Protein AF-A0A0C2CSE5-F1 (afdb_monomer_lite)

Foldseek 3Di:
DDPPPPPPCPLVNVLPDDDDPDDVRNVCSVVSNDCPVVVVVVPDDPVVVVVVVVVVVVVVVVVVD

Secondary structure (DSSP, 8-state):
----------HHHHTTTPPP--HHHHHHHHTT---HHHHHHHTS-HHHHHHHHHHHHHHHHHHT-

Radius of gyration: 16.76 Å; chains: 1; bounding box: 44×24×38 Å

Structure (mmCIF, N/CA/C/O backbone):
data_AF-A0A0C2CSE5-F1
#
_entry.id   AF-A0A0C2CSE5-F1
#
loop_
_atom_site.group_PDB
_atom_site.id
_atom_site.type_symbol
_atom_site.label_atom_id
_atom_site.label_alt_id
_atom_site.label_comp_id
_atom_site.label_asym_id
_atom_site.label_entity_id
_atom_site.label_seq_id
_atom_site.pdbx_PDB_ins_code
_atom_site.Cartn_x
_atom_site.Cartn_y
_atom_site.Cartn_z
_atom_site.occupancy
_atom_site.B_iso_or_equiv
_atom_site.auth_seq_id
_atom_site.auth_comp_id
_atom_site.auth_asym_id
_atom_site.auth_atom_id
_atom_site.pdbx_PDB_model_num
ATOM 1 N N . MET A 1 1 ? -35.510 -9.443 -6.261 1.00 37.47 1 MET A N 1
ATOM 2 C CA . MET A 1 1 ? -34.558 -8.607 -7.019 1.00 37.47 1 MET A CA 1
ATOM 3 C C . MET A 1 1 ? -33.207 -9.298 -6.950 1.00 37.47 1 MET A C 1
ATOM 5 O O . MET A 1 1 ? -32.586 -9.302 -5.897 1.00 37.47 1 MET A O 1
ATOM 9 N N . ARG A 1 2 ? -32.850 -10.043 -7.999 1.00 45.22 2 ARG A N 1
ATOM 10 C CA . ARG A 1 2 ? -31.613 -10.828 -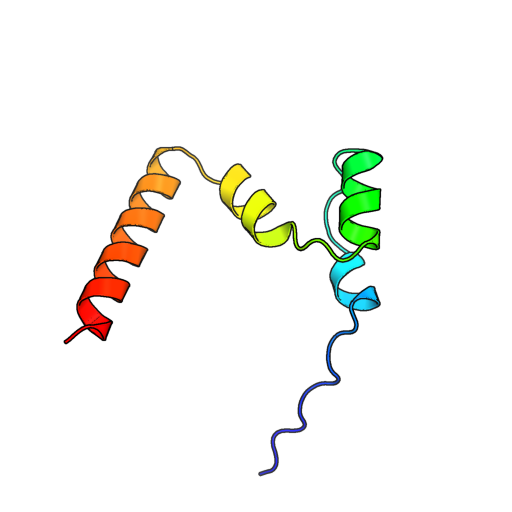8.066 1.00 45.22 2 ARG A CA 1
ATOM 11 C C . ARG A 1 2 ? -30.504 -9.826 -8.369 1.00 45.22 2 ARG A C 1
ATOM 13 O O . ARG A 1 2 ? -30.547 -9.229 -9.437 1.00 45.22 2 ARG A O 1
ATOM 20 N N . ALA A 1 3 ? -29.601 -9.567 -7.425 1.00 46.53 3 ALA A N 1
ATOM 21 C CA . ALA A 1 3 ? -28.395 -8.819 -7.748 1.00 46.53 3 ALA A CA 1
ATOM 22 C C . ALA A 1 3 ? -27.665 -9.641 -8.812 1.00 46.53 3 ALA A C 1
ATOM 24 O O . ALA A 1 3 ? -27.245 -10.769 -8.544 1.00 46.53 3 ALA A O 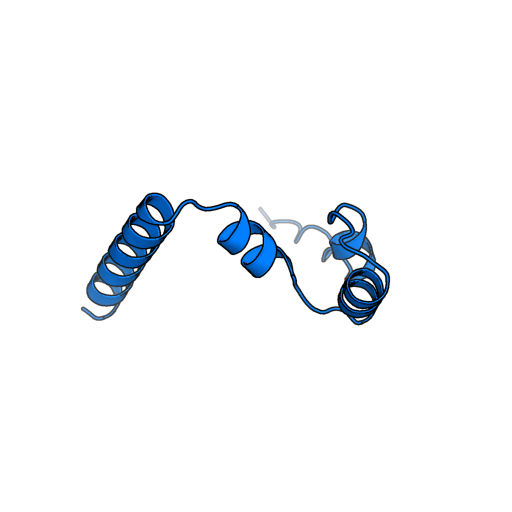1
ATOM 25 N N . GLU A 1 4 ? -27.631 -9.136 -10.042 1.00 50.19 4 GLU A N 1
ATOM 26 C CA . GLU A 1 4 ? -26.710 -9.639 -11.046 1.00 50.19 4 GLU A CA 1
ATOM 27 C C . GLU A 1 4 ? -25.324 -9.463 -10.435 1.00 50.19 4 GLU A C 1
ATOM 29 O O . GLU A 1 4 ? -24.880 -8.342 -10.188 1.00 50.19 4 GLU A O 1
ATOM 34 N N . LEU A 1 5 ? -24.704 -10.581 -10.056 1.00 53.34 5 LEU A N 1
ATOM 35 C CA . LEU A 1 5 ? -23.306 -10.609 -9.666 1.00 53.34 5 LEU A CA 1
ATOM 36 C C . LEU A 1 5 ? -22.554 -10.073 -10.880 1.00 53.34 5 LEU A C 1
ATOM 38 O O . LEU A 1 5 ? -22.432 -10.780 -11.881 1.00 53.34 5 LEU A O 1
ATOM 42 N N . ILE A 1 6 ? -22.172 -8.794 -10.809 1.00 56.03 6 ILE A N 1
ATOM 43 C CA . ILE A 1 6 ? -21.331 -8.103 -11.785 1.00 56.03 6 ILE A CA 1
ATOM 44 C C . ILE A 1 6 ? -20.248 -9.098 -12.186 1.00 56.03 6 ILE A C 1
ATOM 46 O O . ILE A 1 6 ? -19.622 -9.682 -11.296 1.00 56.03 6 ILE A O 1
ATOM 50 N N . GLN A 1 7 ? -20.124 -9.358 -13.495 1.00 50.34 7 GLN A N 1
ATOM 51 C CA . GLN A 1 7 ? -19.149 -10.292 -14.058 1.00 50.34 7 GLN A CA 1
ATOM 52 C C . GLN A 1 7 ? -17.851 -10.184 -13.262 1.00 50.34 7 GLN A C 1
ATOM 54 O O . GLN A 1 7 ? -17.319 -9.082 -13.134 1.00 50.34 7 GLN A O 1
ATOM 59 N N . LEU A 1 8 ? -17.413 -11.300 -12.666 1.00 49.78 8 LEU A N 1
ATOM 60 C CA . LEU A 1 8 ? -16.170 -11.361 -11.904 1.00 49.78 8 LEU A CA 1
ATOM 61 C C . LEU A 1 8 ? -15.093 -10.672 -12.741 1.00 49.78 8 LEU A C 1
ATOM 63 O O . LEU A 1 8 ? -14.773 -11.165 -13.823 1.00 49.78 8 LEU A O 1
ATOM 67 N N . GLN A 1 9 ? -14.612 -9.516 -12.270 1.00 52.25 9 GLN A N 1
ATOM 68 C CA . GLN A 1 9 ? -13.497 -8.812 -12.888 1.00 52.25 9 GLN A CA 1
ATOM 69 C C . GLN A 1 9 ? -12.370 -9.830 -12.973 1.00 52.25 9 GLN A C 1
ATOM 71 O O . GLN A 1 9 ? -11.892 -10.336 -11.956 1.00 52.25 9 GLN A O 1
ATOM 76 N N . THR A 1 10 ? -12.046 -10.233 -14.194 1.00 56.22 10 THR A N 1
ATOM 77 C CA . THR A 1 10 ? -11.002 -11.224 -14.413 1.00 56.22 10 THR A CA 1
ATOM 78 C C . THR A 1 10 ? -9.677 -10.637 -13.925 1.00 56.22 10 THR A C 1
ATOM 80 O O . THR A 1 10 ? -9.521 -9.416 -13.855 1.00 56.22 10 THR A O 1
ATOM 83 N N . THR A 1 11 ? -8.685 -11.470 -13.604 1.00 52.69 11 THR A N 1
ATOM 84 C CA . THR A 1 11 ? -7.322 -10.996 -13.282 1.00 52.69 11 THR A CA 1
ATOM 85 C C . THR A 1 11 ? -6.779 -10.059 -14.374 1.00 52.69 11 THR A C 1
ATOM 87 O O . THR A 1 11 ? -6.016 -9.136 -14.103 1.00 52.69 11 THR A O 1
ATOM 90 N N . GLU A 1 12 ? -7.242 -10.260 -15.610 1.00 50.97 12 GLU A N 1
ATOM 91 C CA . GLU A 1 12 ? -6.936 -9.449 -16.784 1.00 50.97 12 GLU A CA 1
ATOM 92 C C . GLU A 1 12 ? -7.538 -8.031 -16.731 1.00 50.97 12 GLU A C 1
ATOM 94 O O . GLU A 1 12 ? -6.954 -7.111 -17.296 1.00 50.97 12 GLU A O 1
ATOM 99 N N . ASP A 1 13 ? -8.660 -7.821 -16.032 1.00 55.12 13 ASP A N 1
ATOM 100 C CA . ASP A 1 13 ? -9.245 -6.495 -15.781 1.00 55.12 13 ASP A CA 1
ATOM 101 C C . ASP A 1 13 ? -8.587 -5.784 -14.593 1.00 55.12 13 ASP A C 1
ATOM 103 O O . ASP A 1 13 ? -8.409 -4.567 -14.630 1.00 55.12 13 ASP A O 1
ATOM 107 N N . ALA A 1 14 ? -8.166 -6.535 -13.569 1.00 55.75 14 ALA A N 1
ATOM 108 C CA . ALA A 1 14 ? -7.510 -5.989 -12.376 1.00 55.75 14 ALA A CA 1
ATOM 109 C C . ALA A 1 14 ? -6.162 -5.301 -12.683 1.00 55.75 14 ALA A C 1
ATOM 111 O O . ALA A 1 14 ? -5.746 -4.393 -11.964 1.00 55.75 14 ALA A O 1
ATOM 112 N N . CYS A 1 15 ? -5.494 -5.698 -13.771 1.00 52.12 15 CYS A N 1
ATOM 113 C CA . CYS A 1 15 ? -4.161 -5.2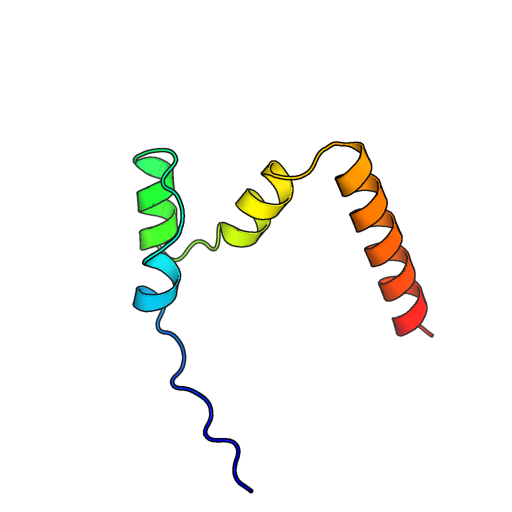11 -14.132 1.00 52.12 15 CYS A CA 1
ATOM 114 C C . CYS A 1 15 ? -4.155 -4.016 -15.106 1.00 52.12 15 CYS A C 1
ATOM 116 O O . CYS A 1 15 ? -3.106 -3.409 -15.308 1.00 52.12 15 CYS A O 1
ATOM 118 N N . ARG A 1 16 ? -5.289 -3.652 -15.731 1.00 55.78 16 ARG A N 1
ATOM 119 C CA . ARG A 1 16 ? -5.319 -2.699 -16.869 1.00 55.78 16 ARG A CA 1
ATOM 120 C C . ARG A 1 16 ? -5.016 -1.239 -16.511 1.00 55.78 16 ARG A C 1
ATOM 122 O O . ARG A 1 16 ? -4.862 -0.425 -17.418 1.00 55.78 16 ARG A O 1
ATOM 129 N N . THR A 1 17 ? -4.933 -0.888 -15.228 1.00 68.62 17 THR A N 1
ATOM 130 C CA . THR A 1 17 ? -4.838 0.517 -14.785 1.00 68.62 17 THR A CA 1
ATOM 131 C C . THR A 1 17 ? -3.860 0.766 -13.639 1.00 68.62 17 THR A C 1
ATOM 133 O O . THR A 1 17 ? -3.835 1.874 -13.104 1.00 68.62 17 THR A O 1
ATOM 136 N N . LEU A 1 18 ? -3.080 -0.233 -13.217 1.00 73.88 18 LEU A N 1
ATOM 137 C CA . LEU A 1 18 ? -2.121 -0.040 -12.128 1.00 73.88 18 LEU A CA 1
ATOM 138 C C . LEU A 1 18 ? -0.858 0.663 -12.648 1.00 73.88 18 LEU A C 1
ATOM 140 O O . LEU A 1 18 ? -0.384 0.328 -13.736 1.00 73.88 18 LEU A O 1
ATOM 144 N N . PRO A 1 19 ? -0.320 1.653 -11.913 1.00 82.38 19 PRO A N 1
ATOM 145 C CA . PRO A 1 19 ? 0.903 2.333 -12.315 1.00 82.38 19 PRO A CA 1
ATOM 146 C C . PRO A 1 19 ? 2.068 1.339 -12.370 1.00 82.38 19 PRO A C 1
ATOM 148 O O . PRO A 1 19 ? 2.203 0.468 -11.508 1.00 82.38 19 PRO A O 1
ATOM 151 N N . SER A 1 20 ? 2.910 1.486 -13.393 1.00 87.25 20 SER A N 1
ATOM 152 C CA . SER A 1 20 ? 4.159 0.736 -13.508 1.00 87.25 20 SER A CA 1
ATOM 153 C C . SER A 1 20 ? 5.281 1.458 -12.771 1.00 87.25 20 SER A C 1
ATOM 155 O O . SER A 1 20 ? 5.491 2.656 -12.974 1.00 87.25 20 SER A O 1
ATOM 157 N N . HIS A 1 21 ? 6.045 0.701 -11.981 1.00 90.44 21 HIS A N 1
ATOM 158 C CA . HIS A 1 21 ? 7.287 1.150 -11.339 1.00 90.44 21 HIS A CA 1
ATOM 159 C C . HIS A 1 21 ? 8.523 0.397 -11.862 1.00 90.44 21 HIS A C 1
ATOM 161 O O . HIS A 1 21 ? 9.594 0.447 -11.257 1.00 90.44 21 HIS A O 1
ATOM 167 N N . GLY A 1 22 ? 8.386 -0.306 -12.995 1.00 92.94 22 GLY A N 1
ATOM 168 C CA . GLY A 1 22 ? 9.471 -0.996 -13.695 1.00 92.94 22 GLY A CA 1
ATOM 169 C C . GLY A 1 22 ? 9.214 -2.484 -13.981 1.00 92.94 22 GLY A C 1
ATOM 170 O O . GLY A 1 22 ? 8.216 -3.052 -13.545 1.00 92.94 22 GLY A O 1
ATOM 171 N N . PRO A 1 23 ? 10.148 -3.171 -14.668 1.00 93.88 23 PRO A N 1
ATOM 172 C CA . PRO A 1 23 ? 9.883 -4.494 -15.246 1.00 93.88 23 PRO A CA 1
ATOM 173 C C . PRO A 1 23 ? 9.531 -5.591 -14.232 1.00 93.88 23 PRO A C 1
ATOM 175 O O . PRO A 1 23 ? 8.715 -6.463 -14.516 1.00 93.88 23 PRO A O 1
ATOM 178 N N . ALA A 1 24 ? 10.136 -5.562 -13.041 1.00 92.94 24 ALA A N 1
ATOM 179 C CA . ALA A 1 24 ? 9.824 -6.527 -11.984 1.00 92.94 24 ALA A CA 1
ATOM 180 C C . ALA A 1 24 ? 8.423 -6.302 -11.391 1.00 92.94 24 ALA A C 1
ATOM 182 O O . ALA A 1 24 ? 7.751 -7.258 -11.013 1.00 92.94 24 ALA A O 1
ATOM 183 N N . TRP A 1 25 ? 7.986 -5.043 -11.338 1.00 90.88 25 TRP A N 1
ATOM 184 C CA . TRP A 1 25 ? 6.660 -4.654 -10.875 1.00 90.88 25 TRP A CA 1
ATOM 185 C C . TRP A 1 25 ? 5.582 -5.126 -11.852 1.00 90.88 25 TRP A C 1
ATOM 187 O O . TRP A 1 25 ? 4.631 -5.795 -11.454 1.00 90.88 25 TRP A O 1
ATOM 197 N N . ASP A 1 26 ? 5.796 -4.880 -13.144 1.00 89.75 26 ASP A N 1
ATOM 198 C CA . ASP A 1 26 ? 4.883 -5.320 -14.202 1.00 89.75 26 ASP A CA 1
ATOM 199 C C . ASP A 1 26 ? 4.778 -6.848 -14.254 1.00 89.75 26 ASP A C 1
ATOM 201 O O . ASP A 1 26 ? 3.687 -7.395 -14.407 1.00 89.75 26 ASP A O 1
ATOM 205 N N . ALA A 1 27 ? 5.900 -7.554 -14.068 1.00 90.19 27 ALA A N 1
ATOM 206 C CA . ALA A 1 27 ? 5.914 -9.012 -13.995 1.00 90.19 27 ALA A CA 1
ATOM 207 C C . ALA A 1 27 ? 5.135 -9.544 -12.781 1.00 90.19 27 ALA A C 1
ATOM 209 O O . ALA A 1 27 ? 4.431 -10.545 -12.902 1.00 90.19 27 ALA A O 1
ATOM 210 N N . ALA A 1 28 ? 5.227 -8.876 -11.626 1.00 87.50 28 ALA A N 1
ATOM 211 C CA . ALA A 1 28 ? 4.454 -9.236 -10.440 1.00 87.50 28 ALA A CA 1
ATOM 212 C C . ALA A 1 28 ? 2.947 -9.043 -10.675 1.00 87.50 28 ALA A C 1
ATOM 214 O O . ALA A 1 28 ? 2.169 -9.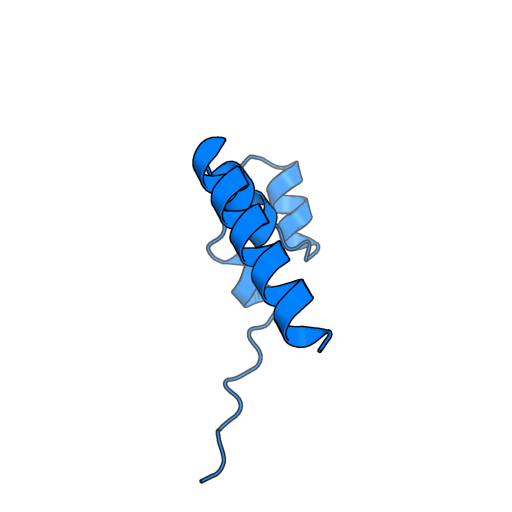956 -10.396 1.00 87.50 28 ALA A O 1
ATOM 215 N N . ILE A 1 29 ? 2.543 -7.908 -11.258 1.00 87.50 29 ILE A N 1
ATOM 216 C CA . ILE A 1 29 ? 1.147 -7.639 -11.635 1.00 87.50 29 ILE A CA 1
ATOM 217 C C . ILE A 1 29 ? 0.644 -8.702 -12.620 1.00 87.50 29 ILE A C 1
ATOM 219 O O . ILE A 1 29 ? -0.396 -9.311 -12.385 1.00 87.50 29 ILE A O 1
ATOM 223 N N . ALA A 1 30 ? 1.400 -8.990 -13.684 1.00 85.25 30 ALA A N 1
ATOM 224 C CA . ALA A 1 30 ? 1.028 -9.995 -14.682 1.00 85.25 30 ALA A CA 1
ATOM 225 C C . ALA A 1 30 ? 0.930 -11.417 -14.099 1.00 85.25 30 ALA A C 1
ATOM 227 O O . ALA A 1 30 ? 0.120 -12.220 -14.560 1.00 85.25 30 ALA A O 1
ATOM 228 N N . TYR A 1 31 ? 1.725 -11.728 -13.071 1.00 87.44 31 TYR A N 1
ATOM 229 C CA . TYR A 1 31 ? 1.626 -12.979 -12.314 1.00 87.44 31 TYR A CA 1
ATOM 230 C C . TYR A 1 31 ? 0.391 -13.027 -11.388 1.00 87.44 31 TYR A C 1
ATOM 232 O O . TYR A 1 31 ? 0.049 -14.086 -10.865 1.00 87.44 31 TYR A O 1
ATOM 240 N N . GLY A 1 32 ? -0.302 -11.903 -11.194 1.00 82.44 32 GLY A N 1
ATOM 241 C CA . GLY A 1 32 ? -1.481 -11.786 -10.336 1.00 82.44 32 GLY A CA 1
ATOM 242 C C . GLY A 1 32 ? -1.169 -11.374 -8.897 1.00 82.44 32 GLY A C 1
ATOM 243 O O . GLY A 1 32 ? -1.998 -11.586 -8.013 1.00 82.44 32 GLY A O 1
ATOM 244 N N . VAL A 1 33 ? 0.012 -10.806 -8.631 1.00 84.69 33 VAL A N 1
ATOM 245 C CA . VAL A 1 33 ? 0.309 -10.197 -7.328 1.00 84.69 33 VAL A CA 1
ATOM 246 C C . VAL A 1 33 ? -0.497 -8.906 -7.191 1.00 84.69 33 VAL A C 1
ATOM 248 O O . VAL A 1 33 ? -0.314 -7.968 -7.967 1.00 84.69 33 VAL A O 1
ATOM 251 N N . ASP A 1 34 ? -1.365 -8.838 -6.179 1.00 84.88 34 ASP A N 1
ATOM 252 C CA . ASP A 1 34 ? -2.055 -7.597 -5.827 1.00 84.88 34 ASP A CA 1
ATOM 253 C C . ASP A 1 34 ? -1.065 -6.615 -5.190 1.00 84.88 34 ASP A C 1
ATOM 255 O O . ASP A 1 34 ? -0.530 -6.849 -4.103 1.00 84.88 34 ASP A O 1
ATOM 259 N N . VAL A 1 35 ? -0.823 -5.505 -5.883 1.00 86.19 35 VAL A N 1
ATOM 260 C CA . VAL A 1 35 ? 0.036 -4.412 -5.410 1.00 86.19 35 VAL A CA 1
ATOM 261 C C . VAL A 1 35 ? -0.764 -3.196 -4.936 1.00 86.19 35 VAL A C 1
ATOM 263 O O . VAL A 1 35 ? -0.183 -2.190 -4.537 1.00 86.19 35 VAL A O 1
ATOM 266 N N . THR A 1 36 ? -2.097 -3.260 -4.945 1.00 84.88 36 THR A N 1
ATOM 267 C CA . THR A 1 36 ? -2.972 -2.104 -4.686 1.00 84.88 36 THR A CA 1
ATOM 268 C C . THR A 1 36 ? -2.839 -1.595 -3.254 1.00 84.88 36 THR A C 1
ATOM 270 O O . THR A 1 36 ? -2.759 -0.387 -3.019 1.00 84.88 36 THR A O 1
ATOM 273 N N . LEU A 1 37 ? -2.739 -2.511 -2.285 1.00 81.50 37 LEU A N 1
ATOM 274 C CA . LEU A 1 37 ? -2.525 -2.166 -0.880 1.00 81.50 37 LEU A CA 1
ATOM 275 C C . LEU A 1 37 ? -1.129 -1.591 -0.639 1.00 81.50 37 LEU A C 1
ATOM 277 O O . LEU A 1 37 ? -0.980 -0.686 0.184 1.00 81.50 37 LEU A O 1
ATOM 281 N N . LEU A 1 38 ? -0.124 -2.085 -1.365 1.00 85.75 38 LEU A N 1
ATOM 282 C CA . LEU A 1 38 ? 1.234 -1.560 -1.294 1.00 85.75 38 LEU A CA 1
ATOM 283 C C . LEU A 1 38 ? 1.287 -0.135 -1.852 1.00 85.75 38 LEU A C 1
ATOM 285 O O . LEU A 1 38 ? 1.735 0.762 -1.144 1.00 85.75 38 LEU A O 1
ATOM 289 N N . GLU A 1 39 ? 0.745 0.096 -3.050 1.00 88.25 39 GLU A N 1
ATOM 290 C CA . GLU A 1 39 ? 0.614 1.434 -3.645 1.00 88.25 39 GLU A CA 1
ATOM 291 C C . GLU A 1 39 ? -0.106 2.394 -2.700 1.00 88.25 39 GLU A C 1
ATOM 293 O O . GLU A 1 39 ? 0.370 3.497 -2.418 1.00 88.25 39 GLU A O 1
ATOM 298 N N . ARG A 1 40 ? -1.235 1.952 -2.131 1.00 86.44 40 ARG A N 1
ATOM 299 C CA . ARG A 1 40 ? -1.976 2.764 -1.171 1.00 86.44 40 ARG A CA 1
ATOM 300 C C . ARG A 1 40 ? -1.119 3.088 0.046 1.00 86.44 40 ARG A C 1
ATOM 302 O O . ARG A 1 40 ? -1.103 4.243 0.455 1.00 86.44 40 ARG A O 1
ATOM 309 N N . ASN A 1 41 ? -0.392 2.124 0.604 1.00 87.25 41 ASN A N 1
ATOM 310 C CA . ASN A 1 41 ? 0.446 2.339 1.782 1.00 87.25 41 ASN A CA 1
ATOM 311 C C . ASN A 1 41 ? 1.634 3.277 1.517 1.00 87.25 41 ASN A C 1
ATOM 313 O O . ASN A 1 41 ? 1.988 4.073 2.393 1.00 87.25 41 ASN A O 1
ATOM 317 N N . LEU A 1 42 ? 2.228 3.194 0.324 1.00 89.19 42 LEU A N 1
ATOM 318 C CA . LEU A 1 42 ? 3.311 4.073 -0.116 1.00 89.19 42 LEU A CA 1
ATOM 319 C C . LEU A 1 42 ? 2.825 5.503 -0.376 1.00 89.19 42 LEU A C 1
ATOM 321 O O . LEU A 1 42 ? 3.586 6.441 -0.162 1.00 89.19 42 LEU A O 1
ATOM 325 N N . SER A 1 43 ? 1.558 5.682 -0.768 1.00 89.88 43 SER A N 1
ATOM 326 C CA . SER A 1 43 ? 0.963 7.014 -0.951 1.00 89.88 43 SER A CA 1
ATOM 327 C C . SER A 1 43 ? 0.693 7.775 0.355 1.00 89.88 43 SER A C 1
ATOM 329 O O . SER A 1 43 ? 0.425 8.973 0.308 1.00 89.88 43 SER A O 1
ATOM 331 N N . LEU A 1 44 ? 0.745 7.103 1.513 1.00 94.19 44 LEU A N 1
ATOM 332 C CA . LEU A 1 44 ? 0.476 7.721 2.813 1.00 94.19 44 LEU A CA 1
ATOM 333 C C . LEU A 1 44 ? 1.728 8.366 3.410 1.00 94.19 44 LEU A C 1
ATOM 335 O O . LEU A 1 44 ? 2.807 7.770 3.466 1.00 94.19 44 LEU A O 1
ATOM 339 N N . THR A 1 45 ? 1.546 9.549 3.985 1.00 96.31 45 THR A N 1
ATOM 340 C CA . THR A 1 45 ? 2.504 10.153 4.911 1.00 96.31 45 THR A CA 1
ATOM 341 C C . THR A 1 45 ? 2.593 9.351 6.219 1.00 96.31 45 THR A C 1
ATOM 343 O O . THR A 1 45 ? 1.681 8.587 6.560 1.00 96.31 45 THR A O 1
ATOM 346 N N . PRO A 1 46 ? 3.663 9.536 7.020 1.00 95.19 46 PRO A N 1
ATOM 347 C CA . PRO A 1 46 ? 3.778 8.879 8.321 1.00 95.19 46 PRO A CA 1
ATOM 348 C C . PRO A 1 46 ? 2.574 9.123 9.243 1.00 95.19 46 PRO A C 1
ATOM 350 O O . PRO A 1 46 ? 2.087 8.185 9.869 1.00 95.19 46 PRO A O 1
ATOM 353 N N . SER A 1 47 ? 2.060 10.356 9.293 1.00 97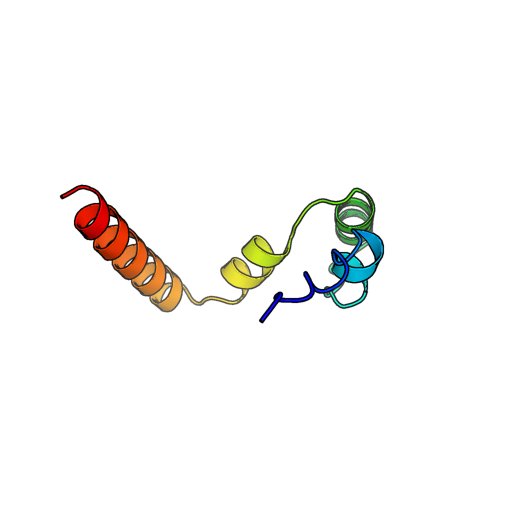.19 47 SER A N 1
ATOM 354 C CA . SER A 1 47 ? 0.904 10.704 10.128 1.00 97.19 47 SER A CA 1
ATOM 355 C C . SER A 1 47 ? -0.374 10.009 9.660 1.00 97.19 47 SER A C 1
ATOM 357 O O . SER A 1 47 ? -1.104 9.463 10.480 1.00 97.19 47 SER A O 1
ATOM 359 N N . GLU A 1 48 ? -0.622 9.959 8.351 1.00 96.38 48 GLU A N 1
ATOM 360 C CA . GLU A 1 48 ? -1.796 9.269 7.801 1.00 96.38 48 GLU A CA 1
ATOM 361 C C . GLU A 1 48 ? -1.747 7.760 8.059 1.00 96.38 48 GLU A C 1
ATOM 363 O O . GLU A 1 48 ? -2.775 7.145 8.335 1.00 96.38 48 GLU A O 1
ATOM 368 N N . ARG A 1 49 ? -0.551 7.158 8.037 1.00 93.56 49 ARG A N 1
ATOM 369 C CA . ARG A 1 49 ? -0.375 5.747 8.399 1.00 93.56 49 ARG A CA 1
ATOM 370 C C . ARG A 1 49 ? -0.691 5.492 9.874 1.00 93.56 49 ARG A C 1
ATOM 372 O O . ARG A 1 49 ? -1.297 4.471 10.188 1.00 93.56 49 ARG A O 1
ATOM 379 N N . LEU A 1 50 ? -0.315 6.405 10.773 1.00 95.56 50 LEU A N 1
ATOM 380 C CA . LEU A 1 50 ? -0.670 6.303 12.194 1.00 95.56 50 LEU A CA 1
ATOM 381 C C . LEU A 1 50 ? -2.184 6.392 12.403 1.00 95.56 50 LEU A C 1
ATOM 383 O O . LEU A 1 50 ? -2.733 5.581 13.142 1.00 95.56 50 LEU A O 1
ATOM 387 N N . THR A 1 51 ? -2.862 7.314 11.715 1.00 95.88 51 THR A N 1
ATOM 388 C CA . THR A 1 51 ? -4.329 7.406 11.753 1.00 95.88 51 THR A CA 1
ATOM 389 C C . THR A 1 51 ? -4.984 6.128 11.234 1.00 95.88 51 THR A C 1
ATOM 391 O O . THR A 1 51 ? -5.839 5.568 11.910 1.00 95.88 51 THR A O 1
ATOM 394 N N . GLN A 1 52 ? -4.528 5.606 10.091 1.00 93.62 52 GLN A N 1
ATOM 395 C CA . GLN A 1 52 ? -5.041 4.352 9.535 1.00 93.62 52 GLN A CA 1
ATOM 396 C C . GLN A 1 52 ? -4.888 3.170 10.511 1.00 93.62 52 GLN A C 1
ATOM 398 O O . GLN A 1 52 ? -5.783 2.330 10.610 1.00 93.62 52 GLN A O 1
ATOM 403 N N . LEU A 1 53 ? -3.764 3.092 11.230 1.00 93.06 53 LEU A N 1
ATOM 404 C CA . LEU A 1 53 ? -3.530 2.051 12.233 1.00 93.06 53 LEU A CA 1
ATOM 405 C C . LEU A 1 53 ? -4.449 2.207 13.451 1.00 93.06 53 LEU A C 1
ATOM 407 O O . LEU A 1 53 ? -4.978 1.205 13.929 1.00 93.06 53 LEU A O 1
ATOM 411 N N . ASP A 1 54 ? -4.667 3.435 13.932 1.00 96.69 54 ASP A N 1
ATOM 412 C CA . ASP A 1 54 ? -5.595 3.705 15.039 1.00 96.69 54 ASP A CA 1
ATOM 413 C C . ASP A 1 54 ? -7.030 3.296 14.673 1.00 96.69 54 ASP A C 1
ATOM 415 O O . ASP A 1 54 ? -7.687 2.578 15.429 1.00 96.69 54 ASP A O 1
ATOM 419 N N . ASP A 1 55 ? -7.484 3.657 13.470 1.00 95.25 55 ASP A N 1
ATOM 420 C CA . ASP A 1 55 ? -8.810 3.293 12.960 1.00 95.25 55 ASP A CA 1
ATOM 421 C C . ASP A 1 55 ? -8.985 1.769 12.858 1.00 95.25 55 ASP A C 1
ATOM 423 O O . ASP A 1 55 ? -10.010 1.220 13.276 1.00 95.25 55 ASP A O 1
ATOM 427 N N . MET A 1 56 ? -7.964 1.064 12.355 1.00 94.69 56 MET A N 1
ATOM 428 C CA . MET A 1 56 ? -7.966 -0.398 12.272 1.00 94.69 56 MET A CA 1
ATOM 429 C C . MET A 1 56 ? -8.064 -1.043 13.661 1.00 94.69 56 MET A C 1
ATOM 431 O O . MET A 1 56 ? -8.847 -1.976 13.850 1.00 94.69 56 MET A O 1
ATOM 435 N N . LEU A 1 57 ? -7.295 -0.552 14.639 1.00 96.50 57 LEU A N 1
ATOM 436 C CA . LEU A 1 57 ? -7.326 -1.068 16.010 1.00 96.50 57 LEU A CA 1
ATOM 437 C C . LEU A 1 57 ? -8.695 -0.854 16.660 1.00 96.50 57 LEU A C 1
ATOM 439 O O . LEU A 1 57 ? -9.229 -1.778 17.276 1.00 96.50 57 LEU A O 1
ATOM 443 N N . ARG A 1 58 ? -9.301 0.325 16.482 1.00 96.81 58 ARG A N 1
ATOM 444 C CA . ARG A 1 58 ? -10.656 0.611 16.979 1.00 96.81 58 ARG A CA 1
ATOM 445 C C . ARG A 1 58 ? -11.683 -0.359 16.410 1.00 96.81 58 ARG A C 1
ATOM 447 O O . ARG A 1 58 ? -12.487 -0.895 17.170 1.00 96.81 58 ARG A O 1
ATOM 454 N N . LEU A 1 59 ? -11.642 -0.610 15.100 1.00 95.69 59 LEU A N 1
ATOM 455 C CA . LEU A 1 59 ? -12.540 -1.569 1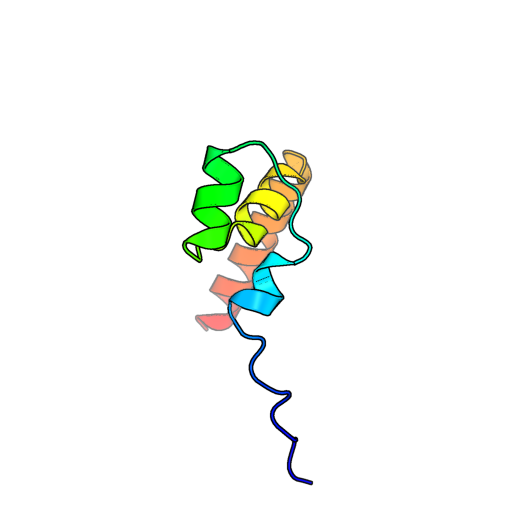4.457 1.00 95.69 59 LEU A CA 1
ATOM 456 C C . LEU A 1 59 ? -12.322 -2.987 14.995 1.00 95.69 59 LEU A C 1
ATOM 458 O O . LEU A 1 59 ? -13.287 -3.662 15.345 1.00 95.69 59 LEU A O 1
ATOM 462 N N . PHE A 1 60 ? -11.066 -3.428 15.094 1.00 95.12 60 PHE A N 1
ATOM 463 C CA . PHE A 1 60 ? -10.726 -4.756 15.602 1.00 95.12 60 PHE A CA 1
ATOM 464 C C . PHE A 1 60 ? -11.297 -4.985 17.008 1.00 95.12 60 PHE A C 1
ATOM 466 O O . PHE A 1 60 ? -11.976 -5.984 17.245 1.00 95.12 60 PHE A O 1
ATOM 473 N N . PHE A 1 61 ? -11.096 -4.032 17.921 1.00 96.56 61 PHE A N 1
ATOM 474 C CA . PHE A 1 61 ? -11.628 -4.127 19.282 1.00 96.56 61 PHE A CA 1
ATOM 475 C C . PHE A 1 61 ? -13.152 -4.002 19.362 1.00 96.56 61 PHE A C 1
ATOM 477 O O . PHE A 1 61 ? -13.752 -4.539 20.294 1.00 96.56 61 PHE A O 1
ATOM 484 N N . ALA A 1 62 ? -13.788 -3.310 18.416 1.00 94.44 62 ALA A N 1
ATOM 485 C CA . ALA A 1 62 ? -15.242 -3.207 18.356 1.00 94.44 62 ALA A CA 1
ATOM 486 C C . ALA A 1 62 ? -15.906 -4.513 17.887 1.00 94.44 62 ALA A C 1
ATOM 488 O O . ALA A 1 62 ? -16.986 -4.841 18.359 1.00 94.44 62 ALA A O 1
ATOM 489 N N . VAL A 1 63 ? -15.269 -5.257 16.976 1.00 94.69 63 VAL A N 1
ATOM 490 C CA . VAL A 1 63 ? -15.807 -6.516 16.420 1.00 94.69 63 VAL A CA 1
ATOM 491 C C . VAL A 1 63 ? -15.567 -7.721 17.339 1.00 94.69 63 VAL A C 1
ATOM 493 O O . VAL A 1 63 ? -16.267 -8.722 17.239 1.00 94.69 63 VAL A O 1
ATOM 496 N N . GLN A 1 64 ? -14.575 -7.653 18.229 1.00 82.38 64 GLN A N 1
ATOM 497 C CA . GLN A 1 64 ? -14.251 -8.727 19.179 1.00 82.38 64 GLN A CA 1
ATOM 498 C C . GLN A 1 64 ? -15.152 -8.755 20.436 1.00 82.38 64 GLN A C 1
ATOM 500 O O . GLN A 1 64 ? -14.932 -9.602 21.302 1.00 82.38 64 GLN A O 1
ATOM 505 N N . GLN A 1 65 ? -16.126 -7.845 20.556 1.00 55.97 65 GLN A N 1
ATOM 506 C CA . GLN A 1 65 ? -17.112 -7.780 21.650 1.00 55.97 65 GLN A CA 1
ATOM 507 C C . GLN A 1 65 ? -18.453 -8.376 21.224 1.00 55.97 65 GLN A C 1
ATOM 509 O O . GLN A 1 65 ? -19.110 -8.984 22.098 1.00 55.97 65 GLN A O 1
#

pLDDT: mean 79.96, std 17.89, range [37.47, 97.19]

Organism: NCBI:txid215803

Sequence (65 aa):
MRAELIQLQTTEDACRTLPSHGPAWDAAIAYGVDVTLLERNLSLTPSERLTQLDDMLRLFFAVQQ